Protein AF-A0A2W5ZES0-F1 (afdb_m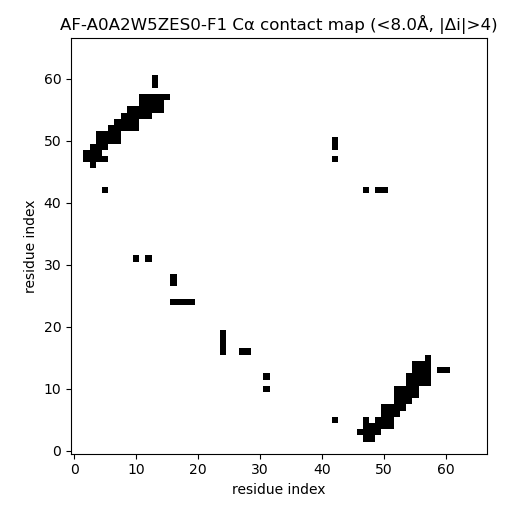onomer)

Foldseek 3Di:
DDAFEAEDEDLQLQDQPVVDDPVVSVVNNVVSVVVVVVSVVVCVVVVGPYYHYHYDHDPPPPDPPDD

Nearest PDB structures (foldseek):
  2zud-assembly1_A  TM=5.347E-01  e=7.270E-01  Saccharolobus solfataricus
  5jed-assembly1_A  TM=4.736E-01  e=6.318E-01  Pyrococcus furiosus
  2zud-assembly1_B  TM=5.524E-01  e=8.972E-01  Saccharolobus solfataricus
  2zuc-assembly1_B  TM=5.274E-01  e=9.624E-01  Saccharolobus solfataricus
  8u0v-assembly1_D  TM=4.902E-01  e=5.961E+00  Saccharomyces cerevisiae

Secondary structure (DSSP, 8-state):
----EEEEE---TT---TTS-HHHHHHHHHHHHHHHHHHHHHHHHTT-SEEEEE----TT-------

Structure (mmCIF, N/CA/C/O backbone):
data_AF-A0A2W5ZES0-F1
#
_entry.id   AF-A0A2W5ZES0-F1
#
loop_
_atom_site.group_PDB
_atom_site.id
_atom_site.type_symbol
_atom_site.label_atom_id
_atom_site.label_alt_id
_atom_site.label_comp_id
_atom_site.label_asym_id
_atom_site.label_entity_id
_atom_site.label_seq_id
_atom_site.pdbx_PDB_ins_code
_atom_site.Cartn_x
_atom_site.Cartn_y
_atom_site.Cartn_z
_atom_site.occupancy
_atom_site.B_iso_or_equiv
_atom_site.auth_seq_id
_atom_site.auth_comp_id
_atom_site.auth_asym_id
_atom_site.auth_atom_id
_atom_site.pdbx_PDB_model_num
ATOM 1 N N . MET A 1 1 ? -16.143 1.410 25.175 1.00 61.47 1 MET A N 1
ATOM 2 C CA . MET A 1 1 ? -15.833 1.837 23.791 1.00 61.47 1 MET A CA 1
ATOM 3 C C . MET A 1 1 ? -14.350 1.644 23.560 1.00 61.47 1 MET A C 1
ATOM 5 O O . MET A 1 1 ? -13.582 1.983 24.450 1.00 61.47 1 MET A O 1
ATOM 9 N N . GLY A 1 2 ? -13.961 1.056 22.431 1.00 86.88 2 GLY A N 1
ATOM 10 C CA . GLY A 1 2 ? -12.559 0.834 22.075 1.00 86.88 2 GLY A CA 1
ATOM 11 C C . GLY A 1 2 ? -12.303 1.322 20.657 1.00 86.88 2 GLY A C 1
ATOM 12 O O . GLY A 1 2 ? -13.200 1.240 19.824 1.00 86.88 2 GLY A O 1
ATOM 13 N N . ILE A 1 3 ? -11.101 1.838 20.413 1.00 91.75 3 ILE A N 1
ATOM 14 C CA . ILE A 1 3 ? -10.663 2.276 19.087 1.00 91.75 3 ILE A CA 1
ATOM 15 C C . ILE A 1 3 ? -10.202 1.044 18.309 1.00 91.75 3 ILE A C 1
ATOM 17 O O . ILE A 1 3 ? -9.384 0.263 18.804 1.00 91.75 3 ILE A O 1
ATOM 21 N N . ARG A 1 4 ? -10.698 0.873 17.086 1.00 95.44 4 ARG A N 1
ATOM 22 C CA . ARG A 1 4 ? -10.251 -0.154 16.147 1.00 95.44 4 ARG A CA 1
ATOM 23 C C . ARG A 1 4 ? -9.409 0.496 15.060 1.00 95.44 4 ARG A C 1
A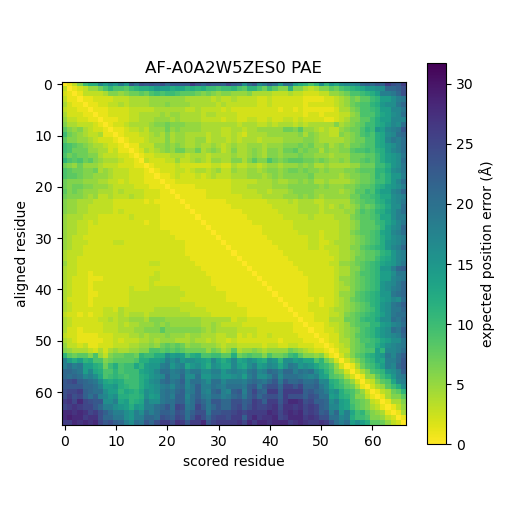TOM 25 O O . ARG A 1 4 ? -9.877 1.368 14.341 1.00 95.44 4 ARG A O 1
ATOM 32 N N . PHE A 1 5 ? -8.184 0.021 14.885 1.00 95.19 5 PHE A N 1
ATOM 33 C CA . PHE A 1 5 ? -7.291 0.506 13.837 1.00 95.19 5 PHE A CA 1
ATOM 34 C C . PHE A 1 5 ? -6.797 -0.633 12.946 1.00 95.19 5 PHE A C 1
ATOM 36 O O . PHE A 1 5 ? -6.649 -1.772 13.387 1.00 95.19 5 PHE A O 1
ATOM 43 N N . LEU A 1 6 ? -6.527 -0.308 11.681 1.00 94.50 6 LEU A N 1
ATOM 44 C CA . LEU A 1 6 ? -5.794 -1.163 10.752 1.00 94.50 6 LEU A CA 1
ATOM 45 C C . LEU A 1 6 ? -4.343 -0.687 10.716 1.00 94.50 6 LEU A C 1
ATOM 47 O O . LEU A 1 6 ? -4.075 0.455 10.348 1.00 94.50 6 LEU A O 1
ATOM 51 N N . HIS A 1 7 ? -3.408 -1.556 11.089 1.00 93.44 7 HIS A N 1
ATOM 52 C CA . HIS A 1 7 ? -1.981 -1.254 11.038 1.00 93.44 7 HIS A CA 1
ATOM 53 C C . HIS A 1 7 ? -1.314 -1.932 9.839 1.00 93.44 7 HIS A C 1
ATOM 55 O O . HIS A 1 7 ? -1.541 -3.112 9.579 1.00 93.44 7 HIS A O 1
ATOM 61 N N . THR A 1 8 ? -0.484 -1.184 9.115 1.00 91.88 8 THR A N 1
ATOM 62 C CA . THR A 1 8 ? 0.355 -1.684 8.021 1.00 91.88 8 THR A CA 1
ATOM 63 C C . THR A 1 8 ? 1.711 -0.978 8.046 1.00 91.88 8 THR A C 1
ATOM 65 O O . THR A 1 8 ? 1.851 0.116 8.592 1.00 91.88 8 THR A O 1
ATOM 68 N N . ALA A 1 9 ? 2.724 -1.580 7.435 1.00 89.69 9 ALA A N 1
ATOM 69 C CA . ALA A 1 9 ? 4.057 -0.998 7.309 1.00 89.69 9 ALA A CA 1
ATOM 70 C C . ALA A 1 9 ? 4.602 -1.196 5.888 1.00 89.69 9 ALA A C 1
ATOM 72 O O . ALA A 1 9 ? 3.973 -1.858 5.062 1.00 89.69 9 ALA A O 1
ATOM 73 N N . ASP A 1 10 ? 5.745 -0.572 5.597 1.00 85.81 10 ASP A N 1
ATOM 74 C CA . ASP A 1 10 ? 6.568 -0.849 4.414 1.00 85.81 10 ASP A CA 1
ATOM 75 C C . ASP A 1 10 ? 5.869 -0.673 3.062 1.00 85.81 10 ASP A C 1
ATOM 77 O O . ASP A 1 10 ? 6.239 -1.288 2.067 1.00 85.81 10 ASP A O 1
ATOM 81 N N . LEU A 1 11 ? 4.912 0.252 2.966 1.00 85.12 11 LEU A N 1
ATOM 82 C CA . LEU A 1 11 ? 4.246 0.566 1.694 1.00 85.12 11 LEU A CA 1
ATOM 83 C C . LEU A 1 11 ? 5.180 1.238 0.672 1.00 85.12 11 LEU A C 1
ATOM 85 O O . LEU A 1 11 ? 4.790 1.465 -0.474 1.00 85.12 11 LEU A O 1
ATOM 89 N N . GLN A 1 12 ? 6.414 1.567 1.083 1.00 84.81 12 GLN A N 1
ATOM 90 C CA . GLN A 1 12 ? 7.470 2.130 0.239 1.00 84.81 12 GLN A CA 1
ATOM 91 C C . GLN A 1 12 ? 6.986 3.337 -0.582 1.00 84.81 12 GLN A C 1
ATOM 93 O O . GLN A 1 12 ? 7.355 3.470 -1.747 1.00 84.81 12 GLN A O 1
ATOM 98 N N . ILE A 1 13 ? 6.132 4.205 -0.022 1.00 81.62 13 ILE A N 1
ATOM 99 C CA . ILE A 1 13 ? 5.430 5.269 -0.770 1.00 81.62 13 ILE A CA 1
ATOM 100 C C . ILE A 1 13 ? 6.404 6.165 -1.541 1.00 81.62 13 ILE A C 1
ATOM 102 O O . ILE A 1 13 ? 6.167 6.478 -2.707 1.00 81.62 13 ILE A O 1
ATOM 106 N N . GLY A 1 14 ? 7.538 6.506 -0.926 1.00 78.25 14 GLY A N 1
ATOM 107 C CA . GLY A 1 14 ? 8.565 7.331 -1.556 1.00 78.25 14 GLY A CA 1
ATOM 108 C C . GLY A 1 14 ? 9.514 6.582 -2.493 1.00 78.25 14 GLY A C 1
ATOM 109 O O . GLY A 1 14 ? 10.284 7.227 -3.197 1.00 78.25 14 GLY A O 1
ATOM 110 N N . LYS A 1 15 ? 9.528 5.242 -2.515 1.00 83.81 15 LYS A N 1
ATOM 111 C CA . LYS A 1 15 ? 10.551 4.488 -3.254 1.00 83.81 15 LYS A CA 1
ATOM 112 C C . LYS A 1 15 ? 10.383 4.683 -4.759 1.00 83.81 15 LYS A C 1
ATOM 114 O O . LYS A 1 15 ? 9.383 4.259 -5.350 1.00 83.81 15 LYS A O 1
ATOM 119 N N . GLY A 1 16 ? 11.376 5.323 -5.370 1.00 81.81 16 GLY A N 1
ATOM 120 C CA . GLY A 1 16 ? 11.539 5.361 -6.815 1.00 81.81 16 GLY A CA 1
ATOM 121 C C . GLY A 1 16 ? 12.041 4.004 -7.297 1.00 81.81 16 GLY A C 1
ATOM 122 O O . GLY A 1 16 ? 13.086 3.545 -6.862 1.00 81.81 16 GLY A O 1
ATOM 123 N N . PHE A 1 17 ? 11.300 3.346 -8.184 1.00 89.50 17 PHE A N 1
ATOM 124 C CA . PHE A 1 17 ? 11.689 2.071 -8.799 1.00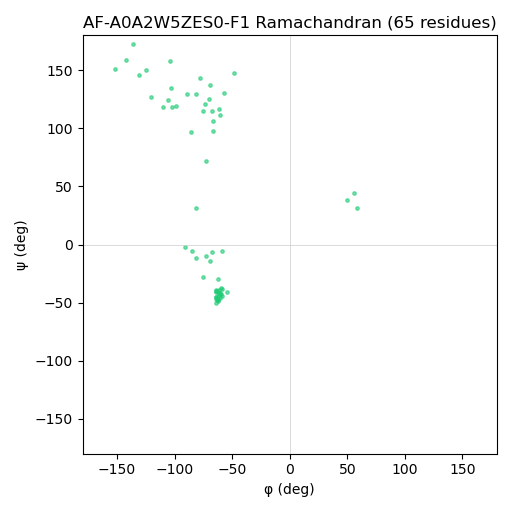 89.50 17 PHE A CA 1
ATOM 125 C C . PHE A 1 17 ? 12.665 2.255 -9.979 1.00 89.50 17 PHE A C 1
ATOM 127 O O . PHE A 1 17 ? 12.612 1.504 -10.942 1.00 89.50 17 PHE A O 1
ATOM 134 N N . GLY A 1 18 ? 13.520 3.284 -9.934 1.00 88.31 18 GLY A N 1
ATOM 135 C CA . GLY A 1 18 ? 14.355 3.710 -11.067 1.00 88.31 18 GLY A CA 1
ATOM 136 C C . GLY A 1 18 ? 15.474 2.737 -11.441 1.00 88.31 18 GLY A C 1
ATOM 137 O O . GLY A 1 18 ? 16.028 2.842 -12.525 1.00 88.31 18 GLY A O 1
ATOM 138 N N . GLN A 1 19 ? 15.783 1.777 -10.568 1.00 91.06 19 GLN A N 1
ATOM 139 C CA . GLN A 1 19 ? 16.709 0.681 -10.862 1.00 91.06 19 GLN A CA 1
ATOM 140 C C . GLN A 1 19 ? 16.140 -0.374 -11.828 1.00 91.06 19 GLN A C 1
ATOM 142 O O . GLN A 1 19 ? 16.871 -1.266 -12.244 1.00 91.06 19 GLN A O 1
ATOM 147 N N . PHE A 1 20 ? 14.841 -0.321 -12.135 1.00 93.56 20 PHE A N 1
ATOM 148 C CA . PHE A 1 20 ? 14.187 -1.254 -13.048 1.00 93.56 20 PHE A CA 1
ATOM 149 C C . PHE A 1 20 ? 13.925 -0.605 -14.415 1.00 93.56 20 PHE A C 1
ATOM 151 O O . PHE A 1 20 ? 13.804 0.621 -14.489 1.00 93.56 20 PHE A O 1
ATOM 158 N N . PRO A 1 21 ? 13.767 -1.412 -15.482 1.00 97.19 21 PRO A N 1
ATOM 159 C CA . PRO A 1 21 ? 13.229 -0.946 -16.758 1.00 97.19 21 PRO A CA 1
ATOM 160 C C . PRO A 1 21 ? 11.932 -0.141 -16.581 1.00 97.19 21 PRO A C 1
ATOM 162 O O . PRO A 1 21 ? 11.163 -0.383 -15.649 1.00 97.19 21 PRO A O 1
ATOM 165 N N . ASN A 1 22 ? 11.691 0.842 -17.452 1.00 93.88 22 ASN A N 1
ATOM 166 C CA . ASN A 1 22 ? 10.610 1.823 -17.274 1.00 93.88 22 ASN A CA 1
ATOM 167 C C . ASN A 1 22 ? 9.209 1.195 -17.186 1.00 93.88 22 ASN A C 1
ATOM 169 O O . ASN A 1 22 ? 8.378 1.646 -16.396 1.00 93.88 22 ASN A O 1
ATOM 173 N N . ASP A 1 23 ? 8.957 0.157 -17.973 1.00 96.06 23 ASP A N 1
ATOM 174 C CA . ASP A 1 23 ? 7.736 -0.647 -17.964 1.00 96.06 23 ASP A CA 1
ATOM 175 C C . ASP A 1 23 ? 7.549 -1.369 -16.620 1.00 96.06 23 ASP A C 1
ATOM 177 O O . ASP A 1 23 ? 6.498 -1.245 -15.985 1.00 96.06 23 ASP A O 1
ATOM 181 N N . VAL A 1 24 ? 8.603 -2.019 -16.121 1.00 96.31 24 VAL A N 1
ATOM 182 C CA . VAL A 1 24 ? 8.611 -2.693 -14.814 1.00 96.31 24 VAL A CA 1
ATOM 183 C C . VAL A 1 24 ? 8.424 -1.681 -13.681 1.00 96.31 24 VAL A C 1
ATOM 185 O O . VAL A 1 24 ? 7.605 -1.883 -12.783 1.00 96.31 24 VAL A O 1
ATOM 188 N N . ALA A 1 25 ? 9.129 -0.551 -13.725 1.00 93.62 25 ALA A N 1
ATOM 189 C CA . ALA A 1 25 ? 8.996 0.521 -12.746 1.00 93.62 25 ALA A CA 1
ATOM 190 C C . ALA A 1 25 ? 7.572 1.105 -12.731 1.00 93.62 25 ALA A C 1
ATOM 192 O O . ALA A 1 25 ? 7.037 1.399 -11.657 1.00 93.62 25 ALA A O 1
ATOM 193 N N . GLY A 1 26 ? 6.944 1.253 -13.902 1.00 93.50 26 GLY A N 1
ATOM 194 C CA . GLY A 1 26 ? 5.546 1.654 -14.048 1.00 93.50 26 GLY A CA 1
ATOM 195 C C . GLY A 1 26 ? 4.585 0.649 -13.411 1.00 93.50 26 GLY A C 1
ATOM 196 O O . GLY A 1 26 ? 3.755 1.038 -12.585 1.00 93.50 26 GLY A O 1
ATOM 197 N N . ALA A 1 27 ? 4.755 -0.641 -13.710 1.00 95.44 27 ALA A N 1
ATOM 198 C CA . ALA A 1 27 ? 3.947 -1.718 -13.139 1.00 95.44 27 ALA A CA 1
ATOM 199 C C . ALA A 1 27 ? 4.059 -1.781 -11.605 1.00 95.44 27 ALA A C 1
ATOM 201 O O . ALA A 1 27 ? 3.048 -1.879 -10.910 1.00 95.44 27 ALA A O 1
ATOM 202 N N . LEU A 1 28 ? 5.268 -1.630 -11.054 1.00 93.94 28 LEU A N 1
ATOM 203 C CA . LEU A 1 28 ? 5.496 -1.602 -9.604 1.00 93.94 28 LEU A CA 1
ATOM 204 C C . LEU A 1 28 ? 4.814 -0.402 -8.927 1.00 93.94 28 LEU A C 1
ATOM 206 O O . LEU A 1 28 ? 4.243 -0.538 -7.841 1.00 93.94 28 LEU A O 1
ATOM 210 N N . ARG A 1 29 ? 4.818 0.777 -9.567 1.00 91.75 29 ARG A N 1
ATOM 211 C CA . ARG A 1 29 ? 4.075 1.951 -9.071 1.00 91.75 29 ARG A CA 1
ATOM 212 C C . ARG A 1 29 ? 2.569 1.695 -9.076 1.00 91.75 29 ARG A C 1
ATOM 214 O O . ARG A 1 29 ? 1.916 2.004 -8.080 1.00 91.75 29 ARG A O 1
ATOM 221 N N . ALA A 1 30 ? 2.037 1.119 -10.153 1.00 93.50 30 ALA A N 1
ATOM 222 C CA . ALA A 1 30 ? 0.618 0.792 -10.267 1.00 93.50 30 ALA A CA 1
ATOM 223 C C . ALA A 1 30 ? 0.185 -0.232 -9.204 1.00 93.50 30 ALA A C 1
ATOM 225 O O . ALA A 1 30 ? -0.777 0.010 -8.477 1.00 93.50 30 ALA A O 1
ATOM 226 N N . ALA A 1 31 ? 0.950 -1.312 -9.024 1.00 94.50 31 ALA A N 1
ATOM 227 C CA . ALA A 1 31 ? 0.685 -2.332 -8.008 1.00 94.50 31 ALA A CA 1
ATOM 228 C C . ALA A 1 31 ? 0.684 -1.759 -6.577 1.00 94.50 31 ALA A C 1
ATOM 230 O O . ALA A 1 31 ? -0.144 -2.143 -5.742 1.00 94.50 31 ALA A O 1
ATOM 231 N N . ARG A 1 32 ? 1.573 -0.798 -6.285 1.00 92.56 32 ARG A N 1
ATOM 232 C CA . ARG A 1 32 ? 1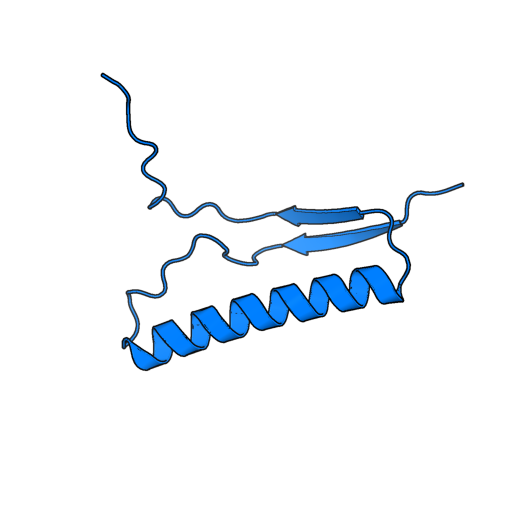.592 -0.081 -4.999 1.00 92.56 32 ARG A CA 1
ATOM 233 C C . ARG A 1 32 ? 0.316 0.734 -4.786 1.00 92.56 32 ARG A C 1
ATOM 235 O O . ARG A 1 32 ? -0.276 0.657 -3.711 1.00 92.56 32 ARG A O 1
ATOM 242 N N . LEU A 1 33 ? -0.119 1.492 -5.793 1.00 92.50 33 LEU A N 1
ATOM 243 C CA . LEU A 1 33 ? -1.358 2.274 -5.711 1.00 92.50 33 LEU A CA 1
ATOM 244 C C . LEU A 1 33 ? -2.587 1.373 -5.551 1.00 92.50 33 LEU A C 1
ATOM 246 O O . LEU A 1 33 ? -3.461 1.673 -4.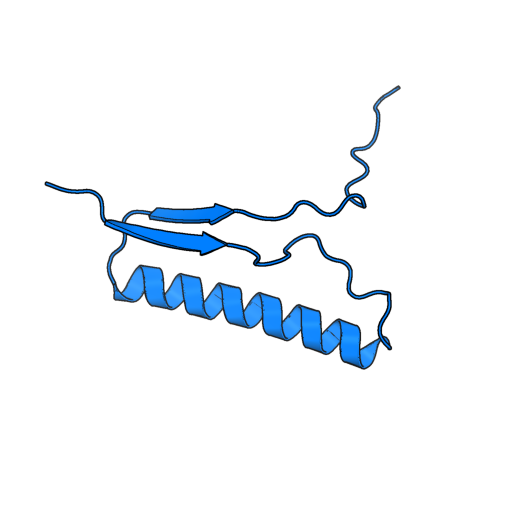741 1.00 92.50 33 LEU A O 1
ATOM 250 N N . GLU A 1 34 ? -2.627 0.242 -6.251 1.00 96.19 34 GLU A N 1
ATOM 251 C CA . GLU A 1 34 ? -3.717 -0.725 -6.112 1.00 96.19 34 GLU A CA 1
ATOM 252 C C . GLU A 1 34 ? -3.756 -1.336 -4.707 1.00 96.19 34 GLU A C 1
ATOM 254 O O . GLU A 1 34 ? -4.808 -1.473 -4.087 1.00 96.19 34 GLU A O 1
ATOM 259 N N . THR A 1 35 ? -2.590 -1.632 -4.136 1.00 94.50 35 THR A N 1
ATOM 260 C CA . THR A 1 35 ? -2.492 -2.115 -2.754 1.00 94.50 35 THR A CA 1
ATOM 261 C C . THR A 1 35 ? -3.027 -1.090 -1.754 1.00 94.50 35 THR A C 1
ATOM 263 O O . THR A 1 35 ? -3.786 -1.460 -0.859 1.00 94.50 35 THR A O 1
ATOM 266 N N . LEU A 1 36 ? -2.725 0.200 -1.942 1.00 92.75 36 LEU A N 1
ATOM 267 C CA . LEU A 1 36 ? -3.305 1.275 -1.130 1.00 92.75 36 LEU A CA 1
ATOM 268 C C . LEU A 1 36 ? -4.831 1.328 -1.242 1.00 92.75 36 LEU A C 1
ATOM 270 O O . LEU A 1 36 ? -5.505 1.457 -0.219 1.00 92.75 36 LEU A O 1
ATOM 274 N N . ARG A 1 37 ? -5.388 1.192 -2.456 1.00 95.50 37 ARG A N 1
ATOM 275 C CA . ARG A 1 37 ? -6.848 1.154 -2.645 1.00 95.50 37 ARG A CA 1
ATOM 276 C C . ARG A 1 37 ? -7.473 -0.012 -1.892 1.00 95.50 37 ARG A C 1
ATOM 278 O O . ARG A 1 37 ? -8.450 0.195 -1.178 1.00 95.50 37 ARG A O 1
ATOM 285 N N . ARG A 1 38 ? -6.893 -1.211 -1.989 1.00 96.56 38 ARG A N 1
ATOM 286 C CA . ARG A 1 38 ? -7.396 -2.400 -1.283 1.00 96.56 38 ARG A CA 1
ATOM 287 C C . ARG A 1 38 ? -7.353 -2.242 0.235 1.00 96.56 38 ARG A C 1
ATOM 289 O O . ARG A 1 38 ? -8.321 -2.601 0.896 1.00 96.56 38 ARG A O 1
ATOM 296 N N . ILE A 1 39 ? -6.285 -1.660 0.785 1.00 94.94 39 ILE A N 1
ATOM 297 C CA . ILE A 1 39 ? -6.196 -1.367 2.226 1.00 94.94 39 ILE A CA 1
ATOM 298 C C . ILE A 1 39 ? -7.294 -0.383 2.644 1.00 94.94 39 ILE A C 1
ATOM 300 O O . ILE A 1 39 ? -7.963 -0.608 3.650 1.00 94.94 39 ILE A O 1
ATOM 304 N N . ALA A 1 40 ? -7.517 0.678 1.865 1.00 94.31 40 ALA A N 1
ATOM 305 C CA . ALA A 1 40 ? -8.558 1.661 2.154 1.00 94.31 40 ALA A CA 1
ATOM 306 C C . ALA A 1 40 ? -9.972 1.056 2.086 1.00 94.31 40 ALA A C 1
ATOM 308 O O . ALA A 1 40 ? -10.803 1.347 2.945 1.00 94.31 40 ALA A O 1
ATOM 309 N N . LEU A 1 41 ? -10.245 0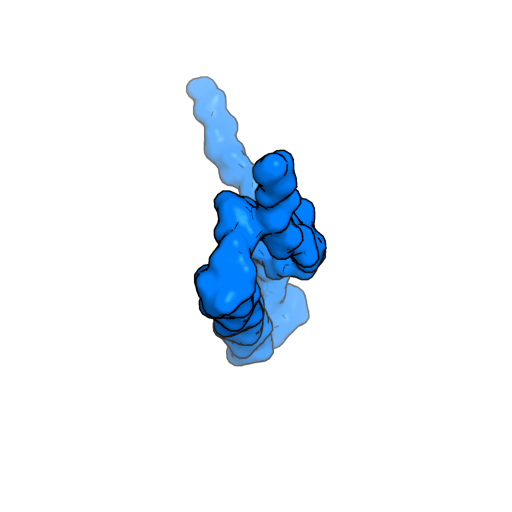.196 1.099 1.00 97.81 41 LEU A N 1
ATOM 310 C CA . LEU A 1 41 ? -11.511 -0.537 1.009 1.00 97.81 41 LEU A CA 1
ATOM 311 C C . LEU A 1 41 ? -11.699 -1.459 2.214 1.00 97.81 41 LEU A C 1
ATOM 313 O O . LEU A 1 41 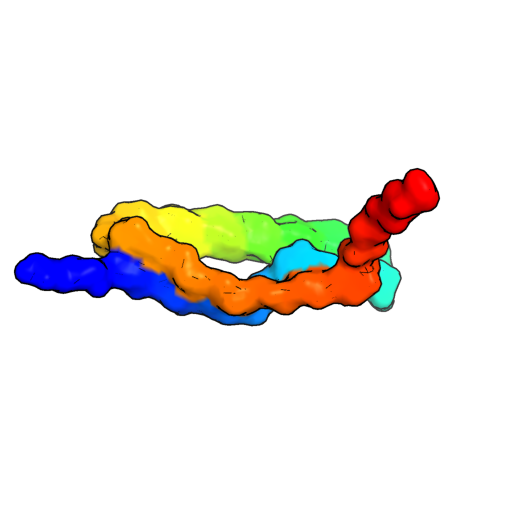? -12.727 -1.386 2.876 1.00 97.81 41 LEU A O 1
ATOM 317 N N . LEU A 1 42 ? -10.677 -2.239 2.569 1.00 97.19 42 LEU A N 1
ATOM 318 C CA . LEU A 1 42 ? -10.730 -3.126 3.728 1.00 97.19 42 LEU A CA 1
ATOM 319 C C . LEU A 1 42 ? -10.966 -2.355 5.035 1.00 97.19 42 LEU A C 1
ATOM 321 O O . LEU A 1 42 ? -11.755 -2.788 5.870 1.00 97.19 42 LEU A O 1
ATOM 325 N N . ALA A 1 43 ? -10.308 -1.210 5.216 1.00 96.69 43 ALA A N 1
ATOM 326 C CA . ALA A 1 43 ? -10.509 -0.344 6.375 1.00 96.69 43 ALA A CA 1
ATOM 327 C C . ALA A 1 43 ? -11.971 0.127 6.482 1.00 96.69 43 ALA A C 1
ATOM 329 O O . ALA A 1 43 ? -12.566 0.051 7.560 1.00 96.69 43 ALA A O 1
ATOM 330 N N . ARG A 1 44 ? -12.564 0.547 5.355 1.00 96.75 44 ARG A N 1
ATOM 331 C CA . ARG A 1 44 ? -13.973 0.960 5.280 1.00 96.75 44 ARG A CA 1
ATOM 332 C C . ARG A 1 44 ? -14.923 -0.193 5.582 1.00 96.75 44 ARG A C 1
ATOM 334 O O . ARG A 1 44 ? -15.778 -0.048 6.447 1.00 96.75 44 ARG A 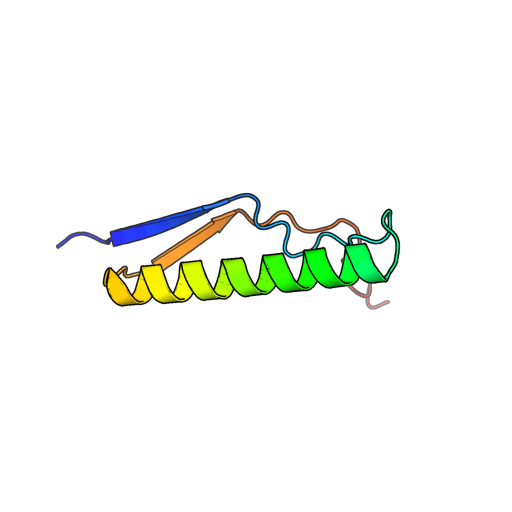O 1
ATOM 341 N N . ASP A 1 45 ? -14.734 -1.336 4.931 1.00 98.06 45 ASP A N 1
ATOM 342 C CA . ASP A 1 45 ? -15.599 -2.511 5.093 1.00 98.06 45 ASP A CA 1
ATOM 343 C C . ASP A 1 45 ? -15.570 -3.056 6.527 1.00 98.06 45 ASP A C 1
ATOM 345 O O . ASP A 1 45 ? -16.548 -3.619 7.015 1.00 98.06 45 ASP A O 1
ATOM 349 N N . ARG A 1 46 ? -14.445 -2.886 7.230 1.00 96.38 46 ARG A N 1
ATOM 350 C CA . ARG A 1 46 ? -14.274 -3.323 8.623 1.00 96.38 46 ARG A CA 1
ATOM 351 C C . ARG A 1 46 ? -14.649 -2.262 9.657 1.00 96.38 46 ARG A C 1
ATOM 353 O O . ARG A 1 46 ? -14.566 -2.565 10.852 1.00 96.38 46 ARG A O 1
ATOM 360 N N . GLY A 1 47 ? -15.042 -1.064 9.218 1.00 96.44 47 GLY A N 1
ATOM 361 C CA . GLY A 1 47 ? -15.414 0.049 10.090 1.00 96.44 47 GLY A CA 1
ATOM 362 C C . GLY A 1 47 ? -14.307 0.412 11.078 1.00 96.44 47 GLY A C 1
ATOM 363 O O . GLY A 1 47 ? -14.578 0.534 12.269 1.00 96.44 47 GLY A O 1
ATOM 364 N N . VAL A 1 48 ? -13.052 0.476 10.619 1.00 97.12 48 VAL A N 1
ATOM 365 C CA . VAL A 1 4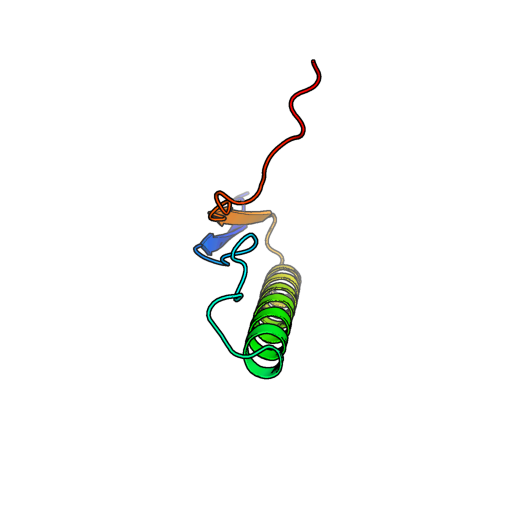8 ? -11.939 0.902 11.483 1.00 97.12 48 VAL A CA 1
ATOM 366 C C . VAL A 1 48 ? -11.938 2.424 11.625 1.00 97.12 48 VAL A C 1
ATOM 368 O O . VAL A 1 48 ? -12.203 3.141 10.661 1.00 97.12 48 VAL A O 1
ATOM 371 N N . ASP A 1 49 ? -11.593 2.913 12.810 1.00 95.38 49 ASP A N 1
ATOM 372 C CA . ASP A 1 49 ? -11.530 4.341 13.131 1.00 95.38 49 ASP A CA 1
ATOM 373 C C . ASP A 1 49 ? -10.292 5.015 12.521 1.00 95.38 49 ASP A C 1
ATOM 375 O O . ASP A 1 49 ? -10.295 6.212 12.239 1.00 95.38 49 ASP A O 1
ATOM 379 N N . ALA A 1 50 ? -9.212 4.250 12.319 1.00 92.81 50 ALA A N 1
ATOM 380 C CA . ALA A 1 50 ? -7.956 4.766 11.785 1.00 92.81 50 ALA A CA 1
ATOM 381 C C . ALA A 1 50 ? -7.150 3.713 11.011 1.00 92.81 50 ALA A C 1
ATOM 383 O O . ALA A 1 50 ? -7.173 2.519 11.320 1.00 92.81 50 ALA A O 1
ATOM 384 N N . VAL A 1 51 ? -6.365 4.184 10.037 1.00 91.81 51 VAL A N 1
ATOM 385 C CA . VAL A 1 51 ? -5.307 3.405 9.379 1.00 91.81 51 VAL A CA 1
ATOM 386 C C . VAL A 1 51 ? -3.956 3.966 9.809 1.00 91.81 51 VAL A C 1
ATOM 388 O O . VAL A 1 51 ? -3.649 5.125 9.537 1.00 91.81 51 VAL A O 1
ATOM 391 N N . LEU A 1 52 ? -3.139 3.144 10.468 1.00 90.50 52 LEU A N 1
ATOM 392 C CA . LEU A 1 52 ? -1.796 3.509 10.910 1.00 90.50 52 LEU A CA 1
ATOM 393 C C . LEU A 1 52 ? -0.755 2.896 9.974 1.00 90.50 52 LEU A C 1
ATOM 395 O O . LEU A 1 52 ? -0.639 1.672 9.902 1.00 90.50 52 LEU A O 1
ATOM 399 N N . SER A 1 53 ? 0.032 3.744 9.310 1.00 83.44 53 SER A N 1
ATOM 400 C CA . SER A 1 53 ? 1.092 3.314 8.397 1.00 83.44 53 SER A CA 1
ATOM 401 C C . SER A 1 53 ? 2.465 3.823 8.818 1.00 83.44 53 SER A C 1
ATOM 403 O O . SER A 1 53 ? 2.678 5.030 8.904 1.00 83.44 53 SER A O 1
ATOM 405 N N . LEU A 1 54 ? 3.431 2.913 8.947 1.00 76.62 54 LEU A N 1
ATOM 406 C CA . LEU A 1 54 ? 4.853 3.262 8.980 1.00 76.62 54 LEU A CA 1
ATOM 407 C C . LEU A 1 54 ? 5.361 3.344 7.535 1.00 76.62 54 LEU A C 1
ATOM 409 O O . LEU A 1 54 ? 5.626 2.332 6.886 1.00 76.62 54 LEU A O 1
ATOM 413 N N . ALA A 1 55 ? 5.413 4.559 6.990 1.00 66.06 55 ALA A N 1
ATOM 414 C CA . ALA A 1 55 ? 5.929 4.799 5.647 1.00 66.06 55 ALA A CA 1
ATOM 415 C C . ALA A 1 55 ? 7.442 5.055 5.692 1.00 66.06 55 ALA A C 1
ATOM 417 O O . ALA A 1 55 ? 7.910 5.926 6.420 1.00 66.06 55 ALA A O 1
ATOM 418 N N . ILE A 1 56 ? 8.205 4.348 4.857 1.00 63.78 56 ILE A N 1
ATOM 419 C CA . ILE A 1 56 ? 9.602 4.702 4.593 1.00 63.78 56 ILE A CA 1
ATOM 420 C C . ILE A 1 56 ? 9.613 5.917 3.659 1.00 63.78 56 ILE A C 1
ATOM 422 O O . ILE A 1 56 ? 9.169 5.840 2.506 1.00 63.78 56 ILE A O 1
ATOM 426 N N . ALA A 1 57 ? 10.108 7.049 4.162 1.00 56.00 57 ALA A N 1
ATOM 427 C CA . ALA A 1 57 ? 10.428 8.211 3.346 1.00 56.00 57 ALA A CA 1
ATOM 428 C C . ALA A 1 57 ? 11.656 7.882 2.487 1.00 56.00 57 ALA A C 1
ATOM 430 O O . ALA A 1 57 ? 12.694 7.461 2.995 1.00 56.00 57 ALA A O 1
ATOM 431 N N . SER A 1 58 ? 11.544 8.046 1.170 1.00 54.91 58 SER A N 1
ATOM 432 C CA . SER A 1 58 ? 12.719 7.948 0.306 1.00 54.91 58 SER A CA 1
ATOM 433 C C . SER A 1 58 ? 13.635 9.142 0.553 1.00 54.91 58 SER A C 1
ATOM 435 O O . SER A 1 58 ? 13.176 10.283 0.589 1.00 54.91 58 SER A O 1
ATOM 437 N N . SER A 1 59 ? 14.940 8.886 0.619 1.00 53.81 59 SER A N 1
ATOM 438 C CA . SER A 1 59 ? 16.010 9.892 0.662 1.00 53.81 59 SER A CA 1
ATOM 439 C C . SER A 1 59 ? 16.029 10.848 -0.544 1.00 53.81 59 SER A C 1
ATOM 441 O O . SER A 1 59 ? 16.806 11.798 -0.567 1.00 53.81 59 SER A O 1
ATOM 443 N N . THR A 1 60 ? 15.177 10.628 -1.552 1.00 56.09 60 THR A N 1
ATOM 444 C CA . THR A 1 60 ? 15.019 11.512 -2.720 1.00 56.09 60 THR A CA 1
ATOM 445 C C . THR A 1 60 ? 14.051 12.676 -2.472 1.00 56.09 60 THR A C 1
ATOM 447 O O . THR A 1 60 ? 13.960 13.571 -3.311 1.00 56.09 60 THR A O 1
ATOM 450 N N . LEU A 1 61 ? 13.367 12.736 -1.321 1.00 53.34 61 LEU A N 1
ATOM 451 C CA . LEU A 1 61 ? 12.600 13.920 -0.925 1.00 53.34 61 LEU A CA 1
ATOM 452 C C . LEU A 1 61 ? 13.563 15.053 -0.509 1.00 53.34 61 LEU A C 1
ATOM 454 O O . LEU A 1 61 ? 13.708 15.376 0.667 1.00 53.34 61 LEU A O 1
ATOM 458 N N . ARG A 1 62 ? 14.263 15.654 -1.480 1.00 56.25 62 ARG A N 1
ATOM 459 C CA . ARG A 1 62 ? 14.942 16.937 -1.280 1.00 56.25 62 ARG A CA 1
ATOM 460 C C . ARG A 1 62 ? 13.860 17.989 -1.075 1.00 56.25 62 ARG A C 1
ATOM 462 O O . ARG A 1 62 ? 13.277 18.479 -2.039 1.00 56.25 62 ARG A O 1
ATOM 469 N N . LEU A 1 63 ? 13.579 18.313 0.182 1.00 53.31 63 LEU A N 1
ATOM 470 C CA . LEU A 1 63 ? 12.859 19.536 0.506 1.00 53.31 63 LEU A CA 1
ATOM 471 C C . LEU A 1 63 ? 13.667 20.706 -0.084 1.00 53.31 63 LEU A C 1
ATOM 473 O O . LEU A 1 63 ? 14.888 20.736 0.101 1.00 53.31 63 LEU A O 1
ATOM 477 N N . PRO A 1 64 ? 13.045 21.634 -0.832 1.00 51.88 64 PRO A N 1
ATOM 478 C CA . PRO A 1 64 ? 13.754 22.803 -1.323 1.00 51.88 64 PRO A CA 1
ATOM 479 C C . PRO A 1 64 ? 14.251 23.587 -0.108 1.00 51.88 64 PRO A C 1
ATOM 481 O O . PRO A 1 64 ? 13.451 24.130 0.654 1.00 51.88 64 PRO A O 1
ATOM 484 N N . MET A 1 65 ? 15.569 23.624 0.100 1.00 51.12 65 MET A N 1
ATOM 485 C CA . MET A 1 65 ? 16.143 24.536 1.081 1.00 51.12 65 MET A CA 1
ATOM 486 C C . MET A 1 65 ? 15.913 25.950 0.560 1.00 51.12 65 MET A C 1
ATOM 488 O O . MET A 1 65 ? 16.530 26.373 -0.419 1.00 51.12 65 MET A O 1
ATOM 492 N N . ARG A 1 66 ? 14.972 26.654 1.187 1.00 56.44 66 ARG A N 1
ATOM 493 C CA . ARG A 1 66 ? 14.816 28.095 1.022 1.00 56.44 66 ARG A CA 1
ATOM 494 C C . ARG A 1 66 ? 16.121 28.727 1.519 1.00 56.44 66 ARG A C 1
ATOM 496 O O . ARG A 1 66 ? 16.482 28.505 2.673 1.00 56.44 66 ARG A O 1
ATOM 503 N N . ARG A 1 67 ? 16.854 29.389 0.618 1.00 61.38 67 ARG A N 1
ATOM 504 C CA . ARG A 1 67 ? 17.976 30.260 0.992 1.00 61.38 67 ARG A CA 1
ATOM 505 C C . ARG A 1 67 ? 17.461 31.465 1.765 1.00 61.38 67 ARG A C 1
ATOM 507 O O . ARG A 1 67 ? 16.318 31.885 1.467 1.00 61.38 67 ARG A O 1
#

pLDDT: mean 84.7, std 15.16, range [51.12, 98.06]

Sequence (67 aa):
MGIRFLHTADLQIGKGFGQFPNDVAGALRAARLETLRRIALLARDRGVDAVLSLAIASSTLRLPMRR

Radius of gyration: 15.58 Å; Cα contacts (8 Å, |Δi|>4): 62; chains: 1; bounding box: 34×34×42 Å

Solvent-accessible surface area (backbone atoms only — not comparable to full-atom values): 4221 Å² total; per-residue (Å²): 140,81,90,45,65,48,77,51,64,72,69,41,78,49,60,74,50,75,92,44,60,70,68,57,27,48,50,55,52,50,54,48,54,51,51,52,51,53,52,54,49,51,38,58,78,66,68,42,80,43,78,47,70,53,66,49,76,35,91,79,71,72,70,83,78,80,128

Mean predicted aligned error: 7.28 Å